Protein AF-A0A7W0Z7I6-F1 (afdb_monomer)

Radius of gyration: 14.78 Å; Cα contacts (8 Å, |Δi|>4): 163; chains: 1; bounding box: 39×34×36 Å

Foldseek 3Di:
DDDDPPDDPDWDWADPDPPDQKTATVVGRQWIWGWDDDPFKIWIWTQQPPHAWIKIWIAGPPPRQIFIFIGRDPVVRRVVRVVVSVD

pLDDT: mean 88.66, std 13.92, range [35.09, 98.56]

Structure (mmCIF, N/CA/C/O backbone):
data_AF-A0A7W0Z7I6-F1
#
_entry.id   AF-A0A7W0Z7I6-F1
#
loop_
_atom_site.group_PDB
_atom_site.id
_atom_site.type_symbol
_atom_site.label_atom_id
_atom_site.label_alt_id
_atom_site.label_comp_id
_atom_site.label_asym_id
_atom_site.label_entity_id
_atom_site.label_seq_id
_atom_site.pdbx_PDB_ins_code
_atom_site.Cartn_x
_atom_site.Cartn_y
_atom_site.Cartn_z
_atom_site.occupancy
_atom_site.B_iso_or_equiv
_atom_site.auth_seq_id
_atom_site.auth_comp_id
_atom_site.auth_asym_id
_atom_site.auth_atom_id
_atom_site.pdbx_PDB_model_num
ATOM 1 N N . MET A 1 1 ? 22.856 10.885 -18.174 1.00 35.09 1 MET A N 1
ATOM 2 C CA . MET A 1 1 ? 22.560 11.956 -17.198 1.00 35.09 1 MET A CA 1
ATOM 3 C C . MET A 1 1 ? 21.319 12.686 -17.694 1.00 35.09 1 MET A C 1
ATOM 5 O O . MET A 1 1 ? 21.447 13.658 -18.424 1.00 35.09 1 MET A O 1
ATOM 9 N N . ALA A 1 2 ? 20.127 12.145 -17.431 1.00 40.38 2 ALA A N 1
ATOM 10 C CA . ALA A 1 2 ? 18.881 12.811 -17.806 1.00 40.38 2 ALA A CA 1
ATOM 11 C C . ALA A 1 2 ? 18.577 13.885 -16.754 1.00 40.38 2 ALA A C 1
ATOM 13 O O . ALA A 1 2 ? 18.594 13.602 -15.557 1.00 40.38 2 ALA A O 1
ATOM 14 N N . GLY A 1 3 ? 18.407 15.126 -17.208 1.00 39.03 3 GLY A N 1
ATOM 15 C CA . GLY A 1 3 ? 18.149 16.277 -16.352 1.00 39.03 3 GLY A CA 1
ATOM 16 C C . GLY A 1 3 ? 16.809 16.144 -15.638 1.00 39.03 3 GLY A C 1
ATOM 17 O O . GLY A 1 3 ? 15.779 15.955 -16.276 1.00 39.03 3 GLY A O 1
ATOM 18 N N . GLN A 1 4 ? 16.835 16.262 -14.313 1.00 52.38 4 GLN A N 1
ATOM 19 C CA . GLN A 1 4 ? 15.635 16.388 -13.495 1.00 52.38 4 GLN A CA 1
ATOM 20 C C . GLN A 1 4 ? 14.996 17.753 -13.767 1.00 52.38 4 GLN A C 1
ATOM 22 O O . GLN A 1 4 ? 15.576 18.803 -13.478 1.00 52.38 4 GLN A O 1
ATOM 27 N N . SER A 1 5 ? 13.796 17.747 -14.335 1.00 49.84 5 SER A N 1
ATOM 28 C CA . SER A 1 5 ? 12.950 18.929 -14.447 1.00 49.84 5 SER A CA 1
ATOM 29 C C . SER A 1 5 ? 12.528 19.393 -13.051 1.00 49.84 5 SER A C 1
ATOM 31 O O . SER A 1 5 ? 11.773 18.721 -12.351 1.00 49.84 5 SER A O 1
ATOM 33 N N . ARG A 1 6 ? 13.011 20.575 -12.650 1.00 61.34 6 ARG A N 1
ATOM 34 C CA . ARG A 1 6 ? 12.516 21.324 -11.487 1.00 61.34 6 ARG A CA 1
ATOM 35 C C . ARG A 1 6 ? 11.034 21.645 -11.706 1.00 61.34 6 ARG A C 1
ATOM 37 O O . ARG A 1 6 ? 10.726 22.582 -12.435 1.00 61.34 6 ARG A O 1
ATOM 44 N N . GLY A 1 7 ? 10.134 20.864 -11.105 1.00 62.56 7 GLY A N 1
ATOM 45 C CA . GLY A 1 7 ? 8.696 21.142 -11.179 1.00 62.56 7 GLY A CA 1
ATOM 46 C C . GLY A 1 7 ? 7.721 20.003 -10.873 1.0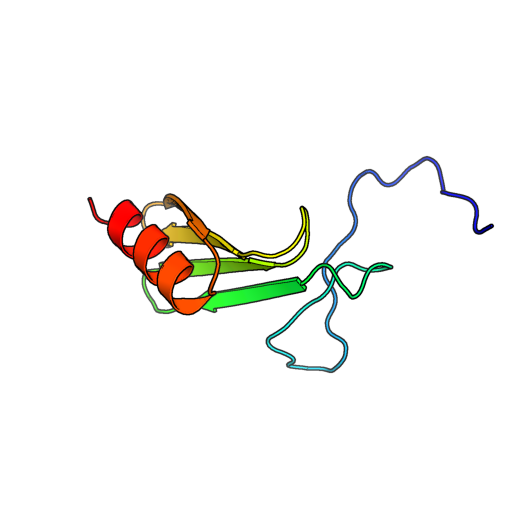0 62.56 7 GLY A C 1
ATOM 47 O O . GLY A 1 7 ? 6.531 20.286 -10.795 1.00 62.56 7 GLY A O 1
ATOM 48 N N . GLN A 1 8 ? 8.155 18.757 -10.663 1.00 62.44 8 GLN A N 1
ATOM 49 C CA . GLN A 1 8 ? 7.226 17.671 -10.319 1.00 62.44 8 GLN A CA 1
ATOM 50 C C . GLN A 1 8 ? 7.666 16.972 -9.023 1.00 62.44 8 GLN A C 1
ATOM 52 O O . GLN A 1 8 ? 8.633 16.218 -9.047 1.00 62.44 8 GLN A O 1
ATOM 57 N N . PRO A 1 9 ? 7.014 17.248 -7.875 1.00 75.75 9 PRO A N 1
ATOM 58 C CA . PRO A 1 9 ? 7.367 16.608 -6.607 1.00 75.75 9 PRO A CA 1
ATOM 59 C C . PRO A 1 9 ? 6.833 15.174 -6.479 1.00 75.75 9 PRO A C 1
ATOM 61 O O . PRO A 1 9 ? 7.240 14.463 -5.570 1.00 75.75 9 PRO A O 1
ATOM 64 N N . TRP A 1 10 ? 5.938 14.749 -7.375 1.00 80.81 10 TRP A N 1
ATOM 65 C CA . TRP A 1 10 ? 5.250 13.462 -7.299 1.00 80.81 10 TRP A CA 1
ATOM 66 C C . TRP A 1 10 ? 5.349 12.722 -8.635 1.00 80.81 10 TRP A C 1
ATOM 68 O O . TRP A 1 10 ? 5.004 13.286 -9.676 1.00 80.81 10 TRP A O 1
ATOM 78 N N . THR A 1 11 ? 5.793 11.467 -8.582 1.00 82.06 11 THR A N 1
ATOM 79 C CA . THR A 1 11 ? 5.714 10.489 -9.678 1.00 82.06 11 THR A CA 1
ATOM 80 C C . THR A 1 11 ? 4.601 9.470 -9.386 1.00 82.06 11 THR A C 1
ATOM 82 O O . THR A 1 11 ? 3.979 9.518 -8.322 1.00 82.06 11 THR A O 1
ATOM 85 N N . SER A 1 12 ? 4.278 8.595 -10.337 1.00 88.06 12 SER A N 1
ATOM 86 C CA . SER A 1 12 ? 3.196 7.607 -10.219 1.00 88.06 12 SER A CA 1
ATOM 87 C C . SER A 1 12 ? 3.701 6.180 -10.396 1.00 88.06 12 SER A C 1
ATOM 89 O O . SER A 1 12 ? 4.735 5.940 -11.014 1.00 88.06 12 SER A O 1
ATOM 91 N N . PHE A 1 13 ? 2.925 5.223 -9.893 1.00 93.19 13 PHE A N 1
ATOM 92 C CA . PHE A 1 13 ? 3.086 3.820 -10.248 1.00 93.19 13 PHE A CA 1
ATOM 93 C C . PHE A 1 13 ? 2.367 3.525 -11.568 1.00 93.19 13 PHE A C 1
ATOM 95 O O . PHE A 1 13 ? 1.212 3.921 -11.753 1.00 93.19 13 PHE A O 1
ATOM 102 N N . ILE A 1 14 ? 3.032 2.803 -12.464 1.00 94.62 14 ILE A N 1
ATOM 103 C CA . ILE A 1 14 ? 2.541 2.438 -13.794 1.00 94.62 14 ILE A CA 1
ATOM 104 C C . ILE A 1 14 ? 2.494 0.917 -13.963 1.00 94.62 14 ILE A C 1
ATOM 106 O O . ILE A 1 14 ? 3.149 0.170 -13.239 1.00 94.62 14 ILE A O 1
ATOM 110 N N . ALA A 1 15 ? 1.670 0.446 -14.898 1.00 93.88 15 ALA A N 1
ATOM 111 C CA . ALA A 1 15 ? 1.578 -0.966 -15.254 1.00 93.88 15 ALA A CA 1
ATOM 112 C C . ALA A 1 15 ? 2.432 -1.251 -16.496 1.00 93.88 15 ALA A C 1
ATOM 114 O O . ALA A 1 15 ? 2.321 -0.519 -17.477 1.00 93.88 15 ALA A O 1
ATOM 115 N N . ASP A 1 16 ? 3.197 -2.346 -16.483 1.00 85.56 16 ASP A N 1
ATOM 116 C CA . ASP A 1 16 ? 3.927 -2.828 -17.668 1.00 85.56 16 ASP A CA 1
ATOM 117 C C . ASP A 1 16 ? 2.980 -3.201 -18.817 1.00 85.56 16 ASP A C 1
ATOM 119 O O . ASP A 1 16 ? 3.265 -2.974 -19.990 1.00 85.56 16 ASP A O 1
ATOM 123 N N . GLU A 1 17 ? 1.820 -3.761 -18.466 1.00 90.06 17 GLU A N 1
ATOM 124 C CA . GLU A 1 17 ? 0.808 -4.212 -19.411 1.00 90.06 17 GLU A CA 1
ATOM 125 C C . GLU A 1 17 ? -0.600 -3.819 -18.949 1.00 90.06 17 GLU A C 1
ATOM 127 O O . GLU A 1 17 ? -0.879 -3.754 -17.740 1.00 90.06 17 GLU A O 1
ATOM 132 N N . PRO A 1 18 ? -1.542 -3.618 -19.890 1.00 89.50 18 PRO A N 1
ATOM 133 C CA . PRO A 1 18 ? -2.941 -3.421 -19.550 1.00 89.50 18 PRO A CA 1
ATOM 134 C C . PRO A 1 18 ? -3.451 -4.535 -18.629 1.00 89.50 18 PRO A C 1
ATOM 136 O O . PRO A 1 18 ? -3.292 -5.718 -18.914 1.00 89.50 18 PRO A O 1
ATOM 139 N N . ARG A 1 19 ? -4.148 -4.149 -17.553 1.00 85.88 19 ARG A N 1
ATOM 140 C CA . ARG A 1 19 ? -4.738 -5.061 -16.550 1.00 85.88 19 ARG A CA 1
ATOM 141 C C . ARG A 1 19 ? -3.729 -5.800 -15.658 1.00 85.88 19 ARG A C 1
ATOM 143 O O . ARG A 1 19 ? -4.142 -6.716 -14.940 1.00 85.88 19 ARG A O 1
ATOM 150 N N . SER A 1 20 ? -2.454 -5.401 -15.639 1.00 90.56 20 SER A N 1
ATOM 151 C CA . SER A 1 20 ? -1.527 -5.884 -14.611 1.00 90.56 20 SER A CA 1
ATOM 152 C C . SER A 1 20 ? -2.039 -5.528 -13.212 1.00 90.56 20 SER A C 1
ATOM 154 O O . SER A 1 20 ? -2.536 -4.429 -12.967 1.00 90.56 20 SER A O 1
ATOM 156 N N . ARG A 1 21 ? -1.911 -6.476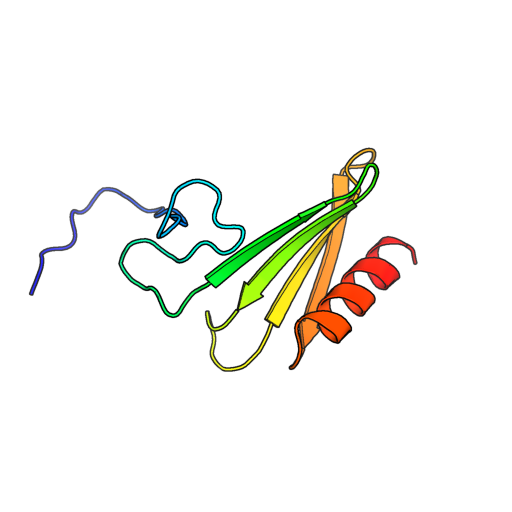 -12.280 1.00 89.88 21 ARG A N 1
ATOM 157 C CA . ARG A 1 21 ? -2.201 -6.257 -10.851 1.00 89.88 21 ARG A CA 1
ATOM 158 C C . ARG A 1 21 ? -1.003 -5.677 -10.102 1.00 89.88 21 ARG A C 1
ATOM 160 O O . ARG A 1 21 ? -1.172 -5.164 -9.001 1.00 89.88 21 ARG A O 1
ATOM 167 N N . ASN A 1 22 ? 0.186 -5.813 -10.683 1.00 91.75 22 ASN A N 1
ATOM 168 C CA . ASN A 1 22 ? 1.425 -5.281 -10.145 1.00 91.75 22 ASN A CA 1
ATOM 169 C C . ASN A 1 22 ? 1.771 -4.017 -10.929 1.00 91.75 22 ASN A C 1
ATOM 171 O O . ASN A 1 22 ? 1.819 -4.042 -12.161 1.00 91.75 22 ASN A O 1
ATOM 175 N N . LEU A 1 23 ? 1.994 -2.939 -10.198 1.00 95.00 23 LEU A N 1
ATOM 176 C CA . LEU A 1 23 ? 2.470 -1.666 -10.702 1.00 95.00 23 LEU A CA 1
ATOM 177 C C . LEU A 1 23 ? 3.902 -1.454 -10.213 1.00 95.00 23 LEU A C 1
ATOM 179 O O . LEU A 1 23 ? 4.306 -2.032 -9.200 1.00 95.00 23 LEU A O 1
ATOM 183 N N . HIS A 1 24 ? 4.651 -0.607 -10.898 1.00 93.25 24 HIS A N 1
ATOM 184 C CA . HIS A 1 24 ? 5.997 -0.219 -10.499 1.00 93.25 24 HIS A CA 1
ATOM 185 C C . HIS A 1 24 ? 6.185 1.298 -10.620 1.00 93.25 24 HIS A C 1
ATOM 187 O O . HIS A 1 24 ? 5.448 1.944 -11.361 1.00 93.25 24 HIS A O 1
ATOM 193 N N . GLU A 1 25 ? 7.104 1.882 -9.856 1.00 92.81 25 GLU A N 1
ATOM 194 C CA . GLU A 1 25 ? 7.365 3.326 -9.905 1.00 92.81 25 GLU A CA 1
ATOM 195 C C . GLU A 1 25 ? 7.890 3.727 -11.291 1.00 92.81 25 GLU A C 1
ATOM 197 O O . GLU A 1 25 ? 8.835 3.120 -11.795 1.00 92.81 25 GLU A O 1
ATOM 202 N N . ASP A 1 26 ? 7.311 4.760 -11.907 1.00 90.81 26 ASP A N 1
ATOM 203 C CA . ASP A 1 26 ? 7.800 5.265 -13.193 1.00 90.81 26 ASP A CA 1
ATOM 204 C C . ASP A 1 26 ? 9.265 5.726 -13.076 1.00 90.81 26 ASP A C 1
ATOM 206 O O . ASP A 1 26 ? 9.597 6.637 -12.314 1.00 90.81 26 ASP A O 1
ATOM 210 N N . GLY A 1 27 ? 10.153 5.054 -13.814 1.00 88.00 27 GLY A N 1
ATOM 211 C CA . GLY A 1 27 ? 11.605 5.235 -13.742 1.00 88.00 27 GLY A CA 1
ATOM 212 C C . GLY A 1 27 ? 12.341 4.308 -12.763 1.00 88.00 27 GLY A C 1
ATOM 213 O O . GLY A 1 27 ? 13.574 4.274 -12.798 1.00 88.00 27 GLY A O 1
ATOM 214 N N . ASN A 1 28 ? 11.633 3.519 -11.945 1.00 89.19 28 ASN A N 1
ATOM 215 C CA . ASN A 1 28 ? 12.220 2.541 -11.026 1.00 89.19 28 ASN A CA 1
ATOM 216 C C . ASN A 1 28 ? 11.363 1.257 -10.896 1.00 89.19 28 ASN A C 1
ATOM 218 O O . ASN A 1 28 ? 10.549 1.127 -9.980 1.00 89.19 28 ASN A O 1
ATOM 222 N N . PRO A 1 29 ? 11.591 0.239 -11.750 1.00 88.56 29 PRO A N 1
ATOM 223 C CA . PRO A 1 29 ? 10.800 -0.993 -11.740 1.00 88.56 29 PRO A CA 1
ATOM 224 C C . PRO A 1 29 ? 11.019 -1.879 -10.498 1.00 88.56 29 PRO A C 1
ATOM 226 O O . PRO A 1 29 ? 10.289 -2.852 -10.292 1.00 88.56 29 PRO A O 1
ATOM 229 N N . ALA A 1 30 ? 12.036 -1.587 -9.677 1.00 88.62 30 ALA A N 1
ATOM 230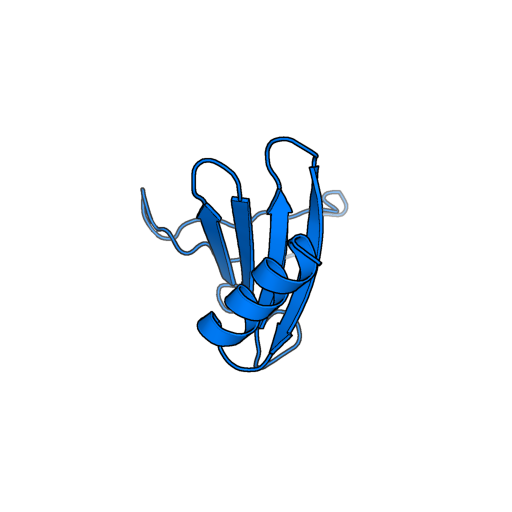 C CA . ALA A 1 30 ? 12.283 -2.332 -8.447 1.00 88.62 30 ALA A CA 1
ATOM 231 C C . ALA A 1 30 ? 11.233 -2.007 -7.378 1.00 88.62 30 ALA A C 1
ATOM 233 O O . ALA A 1 30 ? 10.787 -2.921 -6.684 1.00 88.62 30 ALA A O 1
ATOM 234 N N . HIS A 1 31 ? 10.805 -0.745 -7.293 1.00 91.62 31 HIS A N 1
ATOM 235 C CA . HIS A 1 31 ? 9.757 -0.306 -6.379 1.00 91.62 31 HIS A CA 1
ATOM 236 C C . HIS A 1 31 ? 8.408 -0.721 -6.946 1.00 91.62 31 HIS A C 1
ATOM 238 O O . HIS A 1 31 ? 8.014 -0.280 -8.027 1.00 91.62 31 HIS A O 1
ATOM 244 N N . ARG A 1 32 ? 7.702 -1.601 -6.234 1.00 92.50 32 ARG A N 1
ATOM 245 C CA . ARG A 1 32 ? 6.447 -2.183 -6.724 1.00 92.50 32 ARG A CA 1
ATOM 246 C C . ARG A 1 32 ? 5.293 -1.901 -5.785 1.00 92.50 32 ARG A C 1
ATOM 248 O O . ARG A 1 32 ? 5.430 -1.987 -4.567 1.00 92.50 32 ARG A O 1
ATOM 255 N N . LEU A 1 33 ? 4.139 -1.680 -6.400 1.00 94.62 33 LEU A N 1
ATOM 256 C CA . LEU A 1 33 ? 2.850 -1.482 -5.767 1.00 94.62 33 LEU A CA 1
ATOM 257 C C . LEU A 1 33 ? 1.871 -2.553 -6.253 1.00 94.62 33 LEU A C 1
ATOM 259 O O . LEU A 1 33 ? 1.778 -2.853 -7.441 1.00 94.62 33 LEU A O 1
ATOM 263 N N . ARG A 1 34 ? 1.064 -3.087 -5.345 1.00 94.69 34 ARG A N 1
ATOM 264 C CA . ARG A 1 34 ? -0.137 -3.855 -5.687 1.00 94.69 34 ARG A CA 1
ATOM 265 C C . ARG A 1 34 ? -1.284 -3.399 -4.808 1.00 94.69 34 ARG A C 1
ATOM 267 O O . ARG A 1 34 ? -1.092 -3.181 -3.618 1.00 94.69 34 ARG A O 1
ATOM 274 N N . VAL A 1 35 ? -2.479 -3.302 -5.381 1.00 95.38 35 VAL A N 1
ATOM 275 C CA . VAL A 1 35 ? -3.702 -3.029 -4.621 1.00 95.38 35 VAL A CA 1
ATOM 276 C C . VAL A 1 35 ? -4.614 -4.245 -4.694 1.00 95.38 35 VAL A C 1
ATOM 278 O O . VAL A 1 35 ? -4.989 -4.684 -5.781 1.00 95.38 35 VAL A O 1
ATOM 281 N N . GLU A 1 36 ? -4.972 -4.790 -3.537 1.00 95.75 36 GLU A N 1
ATOM 282 C CA . GLU A 1 36 ? -6.009 -5.814 -3.397 1.00 95.75 36 GLU A CA 1
ATOM 283 C C . GLU A 1 36 ? -7.195 -5.229 -2.644 1.00 95.75 36 GLU A C 1
ATOM 285 O O . GLU A 1 36 ? -7.033 -4.350 -1.803 1.00 95.75 36 GLU A O 1
ATOM 290 N N . HIS A 1 37 ? -8.410 -5.681 -2.938 1.00 96.50 37 HIS A N 1
ATOM 291 C CA . HIS A 1 37 ? -9.575 -5.213 -2.203 1.00 96.50 37 HIS A CA 1
ATOM 292 C C . HIS A 1 37 ? -10.696 -6.247 -2.190 1.00 96.50 37 HIS A C 1
ATOM 294 O O . HIS A 1 37 ? -10.847 -7.046 -3.117 1.00 96.50 37 HIS A O 1
ATOM 300 N N . ASP A 1 38 ? -11.539 -6.160 -1.168 1.00 95.12 38 ASP A N 1
ATOM 301 C CA . ASP A 1 38 ? -12.868 -6.756 -1.159 1.00 95.12 38 ASP A CA 1
ATOM 302 C C . ASP A 1 38 ? -13.938 -5.655 -1.006 1.00 95.12 38 ASP A C 1
ATOM 304 O O . ASP A 1 38 ? -13.736 -4.500 -1.408 1.00 95.12 38 ASP A O 1
ATOM 308 N N . ARG A 1 39 ? -15.127 -6.011 -0.505 1.00 96.19 39 ARG A N 1
ATOM 309 C CA . ARG A 1 39 ? -16.207 -5.042 -0.268 1.00 96.19 39 ARG A CA 1
ATOM 310 C C . ARG A 1 39 ? -15.894 -4.061 0.867 1.00 96.19 39 ARG A C 1
ATOM 312 O O . ARG A 1 39 ? -16.399 -2.946 0.824 1.00 96.19 39 ARG A O 1
ATOM 319 N N . ARG A 1 40 ? -15.109 -4.474 1.860 1.00 95.81 40 ARG A N 1
ATOM 320 C CA . ARG A 1 40 ? -14.875 -3.758 3.122 1.00 95.81 40 ARG A CA 1
ATOM 321 C C . ARG A 1 40 ? -13.458 -3.229 3.257 1.00 95.81 40 ARG A C 1
ATOM 323 O O . ARG A 1 40 ? -13.276 -2.172 3.840 1.00 95.81 40 ARG A O 1
ATOM 330 N N . THR A 1 41 ? -12.464 -3.914 2.708 1.00 97.38 41 THR A N 1
ATOM 331 C CA . THR A 1 41 ? -11.055 -3.589 2.931 1.00 97.38 41 THR A CA 1
ATOM 332 C C . THR A 1 41 ? -10.325 -3.370 1.611 1.00 97.38 41 THR A C 1
ATOM 334 O O . THR A 1 41 ? -10.577 -4.053 0.618 1.00 97.38 41 THR A O 1
ATOM 337 N N . LEU A 1 42 ? -9.413 -2.401 1.607 1.00 98.06 42 LEU A N 1
ATOM 338 C CA . LEU A 1 42 ? -8.419 -2.175 0.564 1.00 98.06 42 LEU A CA 1
ATOM 339 C C . LEU A 1 42 ? -7.030 -2.374 1.181 1.00 98.06 42 LEU A C 1
ATOM 341 O O . LEU A 1 42 ? -6.741 -1.816 2.234 1.00 98.06 42 LEU A O 1
ATOM 345 N N . LEU A 1 43 ? -6.189 -3.176 0.536 1.00 98.00 43 LEU A N 1
ATOM 346 C CA . LEU A 1 43 ? -4.803 -3.430 0.910 1.00 98.00 43 LEU A CA 1
ATOM 347 C C . LEU A 1 43 ? -3.881 -2.822 -0.147 1.00 98.00 43 LEU A C 1
ATOM 349 O O . LEU A 1 43 ? -3.967 -3.170 -1.325 1.00 98.00 43 LEU A O 1
ATOM 353 N N . VAL A 1 44 ? -2.997 -1.925 0.278 1.00 97.31 44 VAL A N 1
ATOM 354 C CA . VAL A 1 44 ? -1.931 -1.343 -0.545 1.00 97.31 44 VAL A CA 1
ATOM 355 C C . VAL A 1 44 ? -0.632 -2.027 -0.149 1.00 97.31 44 VAL A C 1
ATOM 357 O O . VAL A 1 44 ? -0.169 -1.864 0.976 1.00 97.31 44 VAL A O 1
ATOM 360 N N . HIS A 1 45 ? -0.063 -2.818 -1.052 1.00 96.56 45 HIS A N 1
ATOM 361 C CA . HIS A 1 45 ? 1.197 -3.523 -0.848 1.00 96.56 45 HIS A CA 1
ATOM 362 C C . HIS A 1 45 ? 2.325 -2.756 -1.524 1.00 96.56 45 HIS A C 1
ATOM 364 O O . HIS A 1 45 ? 2.310 -2.624 -2.746 1.00 96.56 45 HIS A O 1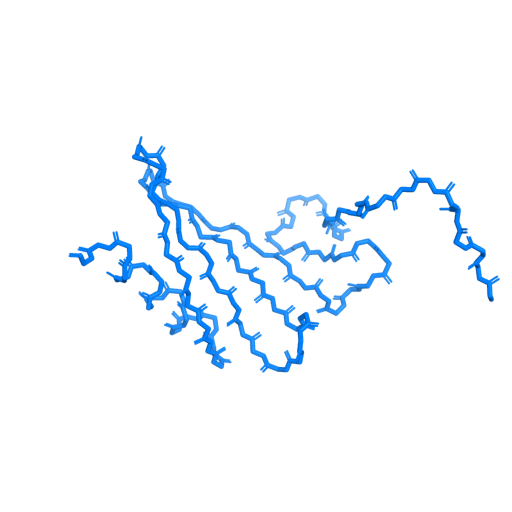
ATOM 370 N N . LEU A 1 46 ? 3.307 -2.325 -0.743 1.00 95.31 46 LEU A N 1
ATOM 371 C CA . LEU A 1 46 ? 4.543 -1.709 -1.210 1.00 95.31 46 LEU A CA 1
ATOM 372 C C . LEU A 1 46 ? 5.693 -2.686 -0.973 1.00 95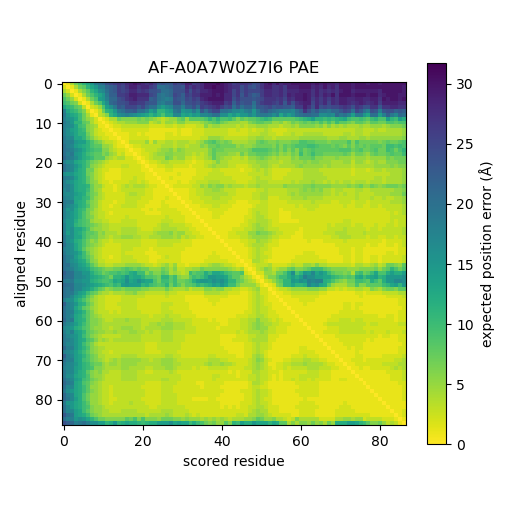.31 46 LEU A C 1
ATOM 374 O O . LEU A 1 46 ? 5.763 -3.319 0.088 1.00 95.31 46 LEU A O 1
ATOM 378 N N . SER A 1 47 ? 6.583 -2.831 -1.950 1.00 92.25 47 SER A N 1
ATOM 379 C CA . SER A 1 47 ? 7.773 -3.675 -1.812 1.00 92.25 47 SER A CA 1
ATOM 380 C C . SER A 1 47 ? 9.006 -3.026 -2.412 1.00 92.25 47 SER A C 1
ATOM 382 O O . SER A 1 47 ? 8.908 -2.373 -3.451 1.00 92.25 47 SER A O 1
ATOM 384 N N . ASP A 1 48 ? 10.150 -3.323 -1.796 1.00 83.69 48 ASP A N 1
ATOM 385 C CA . ASP A 1 48 ? 11.495 -2.943 -2.236 1.00 83.69 48 ASP A CA 1
ATOM 386 C C . ASP A 1 48 ? 11.787 -1.425 -2.271 1.00 83.69 48 ASP A C 1
ATOM 388 O O . ASP A 1 48 ? 12.805 -1.039 -2.833 1.00 83.69 48 ASP A O 1
ATOM 392 N N . GLU A 1 49 ? 10.964 -0.578 -1.632 1.00 76.62 49 GLU A N 1
ATOM 393 C CA . GLU A 1 49 ? 11.195 0.882 -1.516 1.00 76.62 49 GLU A CA 1
ATOM 394 C C . GLU A 1 49 ? 12.395 1.229 -0.611 1.00 76.62 49 GLU A C 1
ATOM 396 O O . GLU A 1 49 ? 13.230 2.051 -0.974 1.00 76.62 49 GLU A O 1
ATOM 401 N N . ASP A 1 50 ? 12.533 0.542 0.531 1.00 72.25 50 ASP A N 1
ATOM 402 C CA . ASP A 1 50 ? 13.606 0.761 1.522 1.00 72.25 50 ASP A CA 1
ATOM 403 C C . ASP A 1 50 ? 14.514 -0.480 1.700 1.00 72.25 50 ASP A C 1
ATOM 405 O O . ASP A 1 50 ? 15.194 -0.655 2.716 1.00 72.25 50 ASP A O 1
ATOM 409 N N . GLY A 1 51 ? 14.511 -1.391 0.720 1.00 72.06 51 GLY A N 1
ATOM 410 C CA . GLY A 1 51 ? 15.203 -2.686 0.771 1.00 72.06 51 GLY A CA 1
ATOM 411 C C . GLY A 1 51 ? 14.256 -3.886 0.874 1.00 72.06 51 GLY A C 1
ATOM 412 O O . GLY A 1 51 ? 13.060 -3.776 0.624 1.00 72.06 51 GLY A O 1
ATOM 413 N N . ARG A 1 52 ? 14.788 -5.072 1.216 1.00 76.31 52 ARG A N 1
ATOM 414 C CA . ARG A 1 52 ? 13.997 -6.318 1.211 1.00 76.31 52 ARG A CA 1
ATOM 415 C C . ARG A 1 52 ? 12.877 -6.256 2.249 1.00 76.31 52 ARG A C 1
ATOM 417 O O . ARG A 1 52 ? 13.149 -6.204 3.448 1.00 76.31 52 ARG A O 1
ATOM 424 N N . GLY A 1 53 ? 11.634 -6.351 1.790 1.00 86.25 53 GLY A N 1
ATOM 425 C CA . GLY A 1 53 ? 10.474 -6.415 2.668 1.00 86.25 53 GLY A CA 1
ATOM 426 C C . GLY A 1 53 ? 9.203 -5.890 2.020 1.00 86.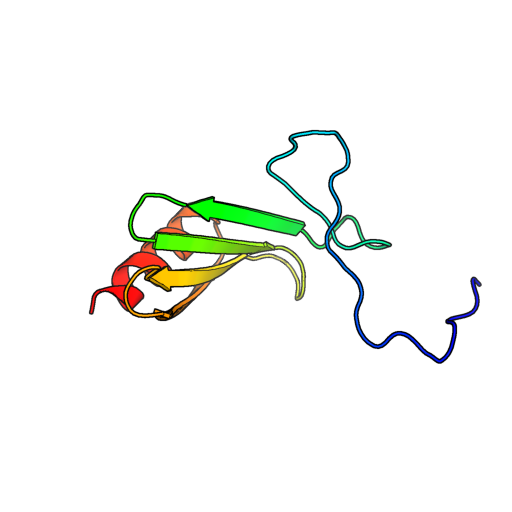25 53 GLY A C 1
ATOM 427 O O . GLY A 1 53 ? 9.161 -5.547 0.839 1.00 86.25 53 GLY A O 1
ATOM 428 N N . TRP A 1 54 ? 8.153 -5.867 2.829 1.00 94.06 54 TRP A N 1
ATOM 429 C CA . TRP A 1 54 ? 6.822 -5.419 2.462 1.00 94.06 54 TRP A CA 1
ATOM 430 C C . TRP A 1 54 ? 6.315 -4.438 3.505 1.00 94.06 54 TRP A C 1
ATOM 432 O O . TRP A 1 54 ? 6.363 -4.747 4.699 1.00 94.06 54 TRP A O 1
ATOM 442 N N . THR A 1 55 ? 5.756 -3.329 3.039 1.00 95.81 55 THR A N 1
ATOM 443 C CA . THR A 1 55 ? 4.868 -2.463 3.817 1.00 95.81 55 THR A CA 1
ATOM 444 C C . THR A 1 55 ? 3.457 -2.678 3.283 1.00 95.81 55 THR A C 1
ATOM 446 O O . THR A 1 55 ? 3.238 -2.622 2.073 1.00 95.81 55 THR A O 1
ATOM 449 N N . VAL A 1 56 ? 2.494 -2.969 4.158 1.00 97.31 56 VAL A N 1
ATOM 450 C CA . VAL A 1 56 ? 1.082 -3.081 3.773 1.00 97.31 56 VAL A CA 1
A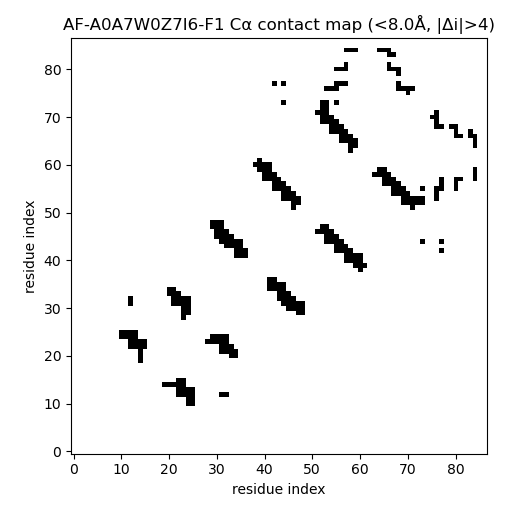TOM 451 C C . VAL A 1 56 ? 0.254 -2.093 4.575 1.00 97.31 56 VAL A C 1
ATOM 453 O O . VAL A 1 56 ? 0.236 -2.156 5.801 1.00 97.31 56 VAL A O 1
ATOM 456 N N . LEU A 1 57 ? -0.452 -1.215 3.865 1.00 97.88 57 LEU A N 1
ATOM 457 C CA . LEU A 1 57 ? -1.488 -0.347 4.416 1.00 97.88 57 LEU A CA 1
ATOM 458 C C . LEU A 1 57 ? -2.847 -1.014 4.184 1.00 97.88 57 LEU A C 1
ATOM 460 O O . LEU A 1 57 ? -3.246 -1.235 3.039 1.00 97.88 57 LEU A O 1
ATOM 464 N N . ALA A 1 58 ? -3.557 -1.326 5.264 1.00 98.44 58 ALA A N 1
ATOM 465 C CA . ALA A 1 58 ? -4.945 -1.763 5.224 1.00 98.44 58 ALA A CA 1
ATOM 466 C C . ALA A 1 58 ? -5.866 -0.566 5.473 1.00 98.44 58 ALA A C 1
ATOM 468 O O . ALA A 1 58 ? -5.623 0.217 6.385 1.00 98.44 58 ALA A O 1
ATOM 469 N N . VAL A 1 59 ? -6.923 -0.432 4.673 1.00 98.56 59 VAL A N 1
ATOM 470 C CA . VAL A 1 59 ? -7.914 0.647 4.773 1.00 98.56 59 VAL A CA 1
ATOM 471 C C . VAL A 1 59 ? -9.310 0.043 4.820 1.00 98.56 59 VAL A C 1
ATOM 473 O O . VAL A 1 59 ? -9.697 -0.692 3.906 1.00 98.56 59 VAL A O 1
ATOM 476 N N . ASP A 1 60 ? -10.086 0.380 5.846 1.00 98.06 60 ASP A N 1
ATOM 477 C CA . ASP A 1 60 ? -11.523 0.120 5.859 1.00 98.06 60 ASP A CA 1
ATOM 478 C C . ASP A 1 60 ? -12.218 1.121 4.923 1.00 98.06 60 ASP A C 1
ATOM 480 O O . ASP A 1 60 ? -12.047 2.339 5.022 1.00 98.06 60 ASP A O 1
ATOM 484 N N . ARG A 1 61 ? -12.971 0.614 3.946 1.00 96.38 61 ARG A N 1
ATOM 485 C CA . ARG A 1 61 ? -13.570 1.439 2.887 1.00 96.38 61 ARG A CA 1
ATOM 486 C C . ARG A 1 61 ? -14.787 2.226 3.363 1.00 96.38 61 ARG A C 1
ATOM 488 O O . ARG A 1 61 ? -15.093 3.252 2.752 1.00 96.38 61 ARG A O 1
ATOM 495 N N . GLU A 1 62 ? -15.466 1.746 4.398 1.00 96.69 62 GLU A N 1
ATOM 496 C CA . GLU A 1 62 ? -16.661 2.367 4.963 1.00 96.69 62 GLU A CA 1
ATOM 497 C C . GLU A 1 62 ? -16.267 3.467 5.948 1.00 96.69 62 GLU A C 1
ATOM 499 O O . GLU A 1 62 ? -16.727 4.602 5.825 1.00 96.69 62 GLU A O 1
ATOM 504 N N . THR A 1 63 ? -15.354 3.160 6.871 1.00 96.75 63 THR A N 1
ATOM 505 C CA . THR A 1 63 ? -14.986 4.059 7.974 1.00 96.75 63 THR A CA 1
ATOM 506 C C . THR A 1 63 ? -13.763 4.920 7.680 1.00 96.75 63 THR A C 1
ATOM 508 O O . THR A 1 63 ? -13.535 5.910 8.373 1.00 96.75 63 THR A O 1
ATOM 511 N N . ARG A 1 64 ? -12.965 4.564 6.661 1.00 96.44 64 ARG A N 1
ATOM 512 C CA . ARG A 1 64 ? -11.656 5.175 6.351 1.00 96.44 64 ARG A CA 1
ATOM 513 C C . ARG A 1 64 ? -10.613 5.033 7.460 1.00 96.44 64 ARG A C 1
ATOM 515 O O . ARG A 1 64 ? -9.573 5.688 7.395 1.00 96.44 64 ARG A O 1
ATOM 522 N N . GLN A 1 65 ? -10.851 4.159 8.436 1.00 98.12 65 GLN A N 1
ATOM 523 C CA . GLN A 1 65 ? -9.809 3.726 9.359 1.00 98.12 65 GLN A CA 1
ATOM 524 C C . GLN A 1 65 ? -8.725 2.961 8.604 1.00 98.12 65 GLN A C 1
ATOM 526 O O . GLN A 1 65 ? -8.968 2.390 7.536 1.00 98.12 65 GLN A O 1
ATOM 531 N N . TRP A 1 66 ? -7.516 2.976 9.150 1.00 98.44 66 TRP A N 1
ATOM 532 C CA . TRP A 1 66 ? -6.360 2.381 8.506 1.00 98.44 66 TRP A CA 1
ATOM 533 C C . TRP A 1 66 ? -5.388 1.794 9.527 1.00 98.44 66 TRP A C 1
ATOM 535 O O . TRP A 1 66 ? -5.348 2.229 10.676 1.00 98.44 66 TRP A O 1
ATOM 545 N N . ALA A 1 67 ? -4.597 0.823 9.079 1.00 98.38 67 ALA A N 1
ATOM 546 C CA . ALA A 1 67 ? -3.502 0.217 9.831 1.00 98.38 67 ALA A CA 1
ATOM 547 C C . ALA A 1 67 ? -2.322 -0.075 8.895 1.00 98.38 67 ALA A C 1
ATOM 549 O O . ALA A 1 67 ? -2.515 -0.282 7.693 1.00 98.38 67 ALA A O 1
ATOM 550 N N . VAL A 1 68 ? -1.101 -0.085 9.433 1.00 97.38 68 VAL A N 1
ATOM 551 C CA . VAL A 1 68 ? 0.132 -0.301 8.664 1.00 97.38 68 VAL A CA 1
ATOM 552 C C . VAL A 1 68 ? 0.961 -1.384 9.329 1.00 97.38 68 VAL A C 1
ATOM 554 O O . VAL 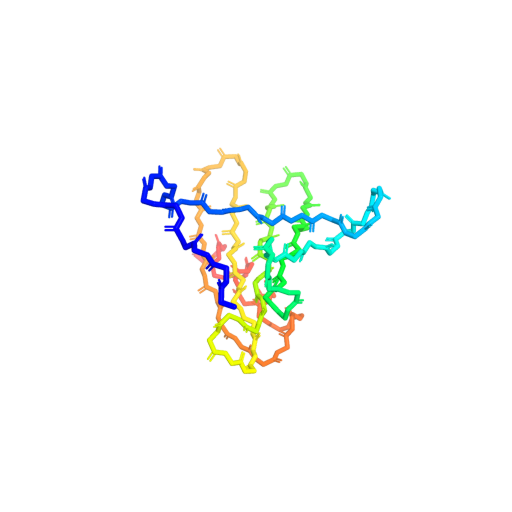A 1 68 ? 1.371 -1.224 10.472 1.00 97.38 68 VAL A O 1
ATOM 557 N N . ALA A 1 69 ? 1.309 -2.420 8.568 1.00 96.75 69 ALA A N 1
ATOM 558 C CA . ALA A 1 69 ? 2.264 -3.429 9.004 1.00 96.75 69 ALA A CA 1
ATOM 559 C C . ALA A 1 69 ? 3.470 -3.503 8.066 1.00 96.75 69 ALA A C 1
ATOM 561 O O . ALA A 1 69 ? 3.366 -3.278 6.858 1.00 96.75 69 ALA A O 1
ATOM 562 N N . GLN A 1 70 ? 4.613 -3.896 8.629 1.00 95.31 70 GLN A N 1
ATOM 563 C CA . GLN A 1 70 ? 5.842 -4.188 7.894 1.00 95.31 70 GLN A CA 1
ATOM 564 C C . GLN A 1 70 ? 6.312 -5.623 8.164 1.00 95.31 70 GLN A C 1
ATOM 566 O O . GLN A 1 70 ? 6.109 -6.173 9.254 1.00 95.31 70 GLN A O 1
ATOM 571 N N . GLY A 1 71 ? 6.935 -6.262 7.172 1.00 93.44 71 GLY A N 1
ATOM 572 C CA . GLY A 1 71 ? 7.429 -7.631 7.325 1.00 93.44 71 GLY A CA 1
ATOM 573 C C . GLY A 1 71 ? 8.097 -8.213 6.083 1.00 93.44 71 GLY A C 1
ATOM 574 O O . GLY A 1 71 ? 8.172 -7.584 5.035 1.00 93.44 71 GLY A O 1
ATOM 575 N N . GLN A 1 72 ? 8.591 -9.446 6.203 1.00 91.81 72 GLN A N 1
ATOM 576 C CA . GLN A 1 72 ? 9.429 -10.075 5.171 1.00 91.81 72 GLN A CA 1
ATOM 577 C C . GLN A 1 72 ? 8.649 -10.720 4.021 1.00 91.81 72 GLN A C 1
ATOM 579 O O . GLN A 1 72 ? 9.199 -10.943 2.947 1.00 91.81 72 GLN A O 1
ATOM 584 N N . THR A 1 73 ? 7.371 -11.042 4.223 1.00 92.50 73 THR A N 1
ATOM 585 C CA . THR A 1 73 ? 6.549 -11.691 3.192 1.00 92.50 73 THR A CA 1
ATOM 586 C C . THR A 1 73 ? 5.238 -10.949 3.027 1.00 92.50 73 THR A C 1
ATOM 588 O O . THR A 1 73 ? 4.608 -10.584 4.018 1.00 92.50 73 THR A O 1
ATOM 591 N N . GLN A 1 74 ? 4.795 -10.796 1.778 1.00 93.00 74 GLN A N 1
ATOM 592 C CA . GLN A 1 74 ? 3.553 -10.099 1.451 1.00 93.00 74 GLN A CA 1
ATOM 593 C C . GLN A 1 74 ? 2.370 -10.623 2.272 1.00 93.00 74 GLN A C 1
ATOM 595 O O . GLN A 1 74 ? 1.638 -9.841 2.870 1.00 93.00 74 GLN A O 1
ATOM 600 N N . LYS A 1 75 ? 2.204 -11.953 2.327 1.00 94.75 75 LYS A N 1
ATOM 601 C CA . LYS A 1 75 ? 1.065 -12.602 2.986 1.00 94.75 75 LYS A CA 1
ATOM 602 C C . LYS A 1 75 ? 1.016 -12.297 4.482 1.00 94.75 75 LYS A C 1
ATOM 604 O O . LYS A 1 75 ? -0.022 -11.872 4.973 1.00 94.75 75 LYS A O 1
ATOM 609 N N . ASN A 1 76 ? 2.120 -12.495 5.206 1.00 95.69 76 ASN A N 1
ATOM 610 C CA . ASN A 1 76 ? 2.121 -12.288 6.656 1.00 95.69 76 ASN A CA 1
ATOM 611 C C . ASN A 1 76 ? 1.968 -10.810 7.015 1.00 95.69 76 ASN A C 1
ATOM 613 O O . ASN A 1 76 ? 1.253 -10.490 7.961 1.00 95.69 76 ASN A O 1
ATOM 617 N N . THR A 1 77 ? 2.595 -9.916 6.247 1.00 96.50 77 THR A N 1
ATOM 618 C CA . THR A 1 77 ? 2.441 -8.472 6.444 1.00 96.50 77 THR A CA 1
ATOM 619 C C . THR A 1 77 ? 1.001 -8.028 6.181 1.00 96.50 77 THR A C 1
ATOM 621 O O . THR A 1 77 ? 0.445 -7.267 6.964 1.00 96.50 77 THR A O 1
ATOM 624 N N . ALA A 1 78 ? 0.362 -8.556 5.133 1.00 97.19 78 ALA A N 1
ATOM 625 C CA . ALA A 1 78 ? -1.028 -8.248 4.817 1.00 97.19 78 ALA A CA 1
ATOM 626 C C . ALA A 1 78 ? -2.005 -8.714 5.903 1.00 97.19 78 ALA A C 1
ATOM 628 O O . ALA A 1 78 ? -2.883 -7.948 6.289 1.00 97.19 78 ALA A O 1
ATOM 629 N N . MET A 1 79 ? -1.833 -9.936 6.424 1.00 96.94 79 MET A N 1
ATOM 630 C CA . MET A 1 79 ? -2.662 -10.436 7.529 1.00 96.94 79 MET A CA 1
ATOM 631 C C . MET A 1 79 ? -2.502 -9.567 8.779 1.00 96.94 79 MET A C 1
ATOM 633 O O . MET A 1 79 ? -3.499 -9.176 9.366 1.00 96.94 79 MET A O 1
ATOM 637 N N . ARG A 1 80 ? -1.269 -9.177 9.129 1.00 97.81 80 ARG A N 1
ATOM 638 C CA . ARG A 1 80 ? -1.016 -8.286 10.272 1.00 97.81 80 ARG A CA 1
ATOM 639 C C . ARG A 1 80 ? -1.723 -6.939 10.142 1.00 97.81 80 ARG A C 1
ATOM 641 O O . ARG A 1 80 ? -2.441 -6.563 11.056 1.00 97.81 80 ARG A O 1
ATOM 648 N N . ALA A 1 81 ? -1.580 -6.257 9.004 1.00 97.62 81 ALA A N 1
ATOM 649 C CA . ALA A 1 81 ? -2.269 -4.983 8.780 1.00 97.62 81 ALA A CA 1
ATOM 650 C C . ALA A 1 81 ? -3.800 -5.147 8.833 1.00 97.62 81 ALA A C 1
ATOM 652 O O . ALA A 1 81 ? -4.510 -4.294 9.357 1.00 97.62 81 ALA A O 1
ATOM 653 N N . TYR A 1 82 ? -4.319 -6.253 8.297 1.00 97.00 82 TYR A N 1
ATOM 654 C CA . TYR A 1 82 ? -5.747 -6.570 8.315 1.00 97.00 82 TYR A CA 1
ATOM 655 C C . TYR A 1 82 ? -6.282 -6.855 9.729 1.00 97.00 82 TYR A C 1
ATOM 657 O O . TYR A 1 82 ? -7.413 -6.466 10.036 1.00 97.00 82 TYR A O 1
ATOM 665 N N . ASP A 1 83 ? -5.494 -7.527 10.567 1.00 97.25 83 ASP A N 1
ATOM 666 C CA . ASP A 1 83 ? -5.836 -7.826 11.959 1.00 97.25 83 ASP A CA 1
ATOM 667 C C . ASP A 1 83 ? -5.760 -6.559 12.825 1.00 97.25 83 ASP A C 1
ATOM 669 O O . ASP A 1 83 ? -6.690 -6.286 13.579 1.00 97.25 83 ASP A O 1
ATOM 673 N N . GLU A 1 84 ? -4.717 -5.739 12.656 1.00 97.12 84 GLU A N 1
ATOM 674 C CA . GLU A 1 84 ? -4.560 -4.442 13.338 1.00 97.12 84 GLU A CA 1
ATOM 675 C C . GLU A 1 84 ? -5.673 -3.450 12.981 1.00 97.12 84 GLU A C 1
ATOM 677 O O . GLU A 1 84 ? -6.120 -2.684 13.826 1.00 97.12 84 GLU A O 1
ATOM 682 N N . LEU A 1 85 ? -6.185 -3.483 11.748 1.00 97.00 85 LEU A N 1
ATOM 683 C CA . LEU A 1 85 ? -7.337 -2.666 11.358 1.00 97.00 85 LEU A CA 1
ATOM 684 C C . LEU A 1 85 ? -8.623 -3.045 12.124 1.00 97.00 85 LEU A C 1
ATOM 686 O O . LEU A 1 85 ? -9.566 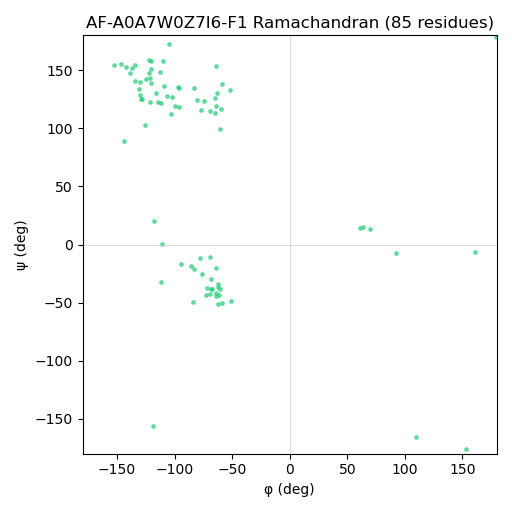-2.257 12.154 1.00 97.00 85 LEU A O 1
ATOM 690 N N . ARG A 1 86 ? -8.694 -4.255 12.697 1.00 90.62 86 ARG A N 1
ATOM 691 C CA . ARG A 1 86 ? -9.884 -4.800 13.381 1.00 90.62 86 ARG A CA 1
ATOM 692 C C . ARG A 1 86 ? -9.746 -4.944 14.893 1.00 90.62 86 ARG A C 1
ATOM 694 O O . ARG A 1 86 ? -10.691 -5.437 15.513 1.00 90.62 86 ARG A O 1
ATOM 701 N N . SER A 1 87 ? -8.603 -4.572 15.462 1.00 85.19 87 SER A N 1
ATOM 702 C CA . SER A 1 87 ? -8.402 -4.517 16.915 1.00 85.19 87 SER A CA 1
ATOM 703 C C . SER A 1 87 ? -9.060 -3.284 17.515 1.00 85.19 87 SER A C 1
ATOM 705 O O . SER A 1 87 ? -9.714 -3.432 18.568 1.00 85.19 87 SER A O 1
#

Mean predicted aligned error: 6.14 Å

Secondary structure (DSSP, 8-state):
-----TT-----EE-SSTT-SEEEETTEEEEEEEEEE-SSEEEEEEESSSSSSEEEEEEETTT--EEEEEESSHHHHHHHHHHHTT-

Solvent-accessible surface area (backbone atoms only — not comparable to full-atom values): 5036 Å² total; per-residue (Å²): 137,83,80,82,72,91,85,67,98,72,89,55,71,42,56,94,46,92,90,53,68,56,26,19,34,72,97,37,76,70,30,32,38,33,72,50,71,66,96,52,41,36,37,42,38,39,30,43,78,92,45,96,35,23,42,17,41,23,31,36,68,85,79,67,48,65,24,76,23,70,33,82,42,64,66,64,14,43,52,48,6,52,51,60,58,70,110

Sequence (87 aa):
MAGQSRGQPWTSFIADEPRSRNLHEDGNPAHRLRVEHDRRTLLVHLSDEDGRGWTVLAVDRETRQWAVAQGQTQKNTAMRAYDELRS

Nearest PDB structures (foldseek):
  7qh3-assembly4_D  TM=4.300E-01  e=9.926E+00  Streptomyces tsukubensis NRRL18488